Protein AF-A0A963LUW0-F1 (afdb_monomer_lite)

Radius of gyration: 40.3 Å; chains: 1; bounding box: 79×24×106 Å

Structure (mmCIF, N/CA/C/O backbone):
data_AF-A0A963LUW0-F1
#
_entry.id   AF-A0A963LUW0-F1
#
loop_
_atom_site.group_PDB
_atom_site.id
_atom_site.type_symbol
_atom_site.label_atom_id
_atom_site.label_alt_id
_atom_site.label_comp_id
_atom_site.label_asym_id
_atom_site.label_entity_id
_atom_site.label_seq_id
_atom_site.pdbx_PDB_ins_code
_atom_site.Cartn_x
_atom_site.Cartn_y
_atom_site.Cartn_z
_atom_site.occupancy
_atom_site.B_iso_or_equiv
_atom_site.auth_seq_id
_atom_site.auth_comp_id
_atom_site.auth_asym_id
_atom_site.auth_atom_id
_atom_site.pdbx_PDB_model_num
ATOM 1 N N . LYS A 1 1 ? 42.220 19.053 -43.971 1.00 53.62 1 LYS A N 1
ATOM 2 C CA . LYS A 1 1 ? 40.909 18.989 -43.269 1.00 53.62 1 LYS A CA 1
ATOM 3 C C . LYS A 1 1 ? 40.295 17.593 -43.455 1.00 53.62 1 LYS A C 1
ATOM 5 O O . LYS A 1 1 ? 39.536 17.406 -44.391 1.00 53.62 1 LYS A O 1
ATOM 10 N N . ASN A 1 2 ? 40.642 16.618 -42.604 1.00 55.47 2 ASN A N 1
ATOM 11 C CA . ASN A 1 2 ? 40.095 15.243 -42.652 1.00 55.47 2 ASN A CA 1
ATOM 12 C C . ASN A 1 2 ? 39.384 14.820 -41.347 1.00 55.47 2 ASN A C 1
ATOM 14 O O . ASN A 1 2 ? 38.895 13.706 -41.246 1.00 55.47 2 ASN A O 1
ATOM 18 N N . LEU A 1 3 ? 39.254 15.731 -40.376 1.00 56.53 3 LEU A N 1
ATOM 19 C CA . LEU A 1 3 ? 38.729 15.457 -39.027 1.00 56.53 3 LEU A CA 1
ATOM 20 C C . LEU A 1 3 ? 37.208 15.197 -38.967 1.00 56.53 3 LEU A C 1
ATOM 22 O O . LEU A 1 3 ? 36.694 14.814 -37.919 1.00 56.53 3 LEU A O 1
ATOM 26 N N . LEU A 1 4 ? 36.496 15.408 -40.079 1.00 61.59 4 LEU A N 1
ATOM 27 C CA . LEU A 1 4 ? 35.036 15.278 -40.191 1.00 61.59 4 LEU A CA 1
ATOM 28 C C . LEU A 1 4 ? 34.595 14.169 -41.166 1.00 61.59 4 LEU A C 1
ATOM 30 O O . LEU A 1 4 ? 33.399 13.999 -41.381 1.00 61.59 4 LEU A O 1
ATOM 34 N N . ARG A 1 5 ? 35.528 13.429 -41.783 1.00 60.84 5 ARG A N 1
ATOM 35 C CA . ARG A 1 5 ? 35.185 12.307 -42.674 1.00 60.84 5 ARG A CA 1
ATOM 36 C C . ARG A 1 5 ? 35.024 11.017 -41.865 1.00 60.84 5 ARG A C 1
ATOM 38 O O . ARG A 1 5 ? 35.787 10.772 -40.934 1.00 60.84 5 ARG A O 1
ATOM 45 N N . ILE A 1 6 ? 34.001 10.237 -42.218 1.00 58.59 6 ILE A N 1
ATOM 46 C CA . ILE A 1 6 ? 33.611 8.992 -41.531 1.00 58.59 6 ILE A CA 1
ATOM 47 C C . ILE A 1 6 ? 34.633 7.874 -41.779 1.00 58.59 6 ILE A C 1
ATOM 49 O O . ILE A 1 6 ? 34.888 7.089 -40.868 1.00 58.59 6 ILE A O 1
ATOM 53 N N . ASP A 1 7 ? 35.246 7.856 -42.964 1.00 60.41 7 ASP A N 1
ATOM 54 C CA . ASP A 1 7 ? 36.337 6.951 -43.318 1.00 60.41 7 ASP A CA 1
ATOM 55 C C . ASP A 1 7 ? 37.387 7.705 -44.145 1.00 60.41 7 ASP A C 1
ATOM 57 O O . ASP A 1 7 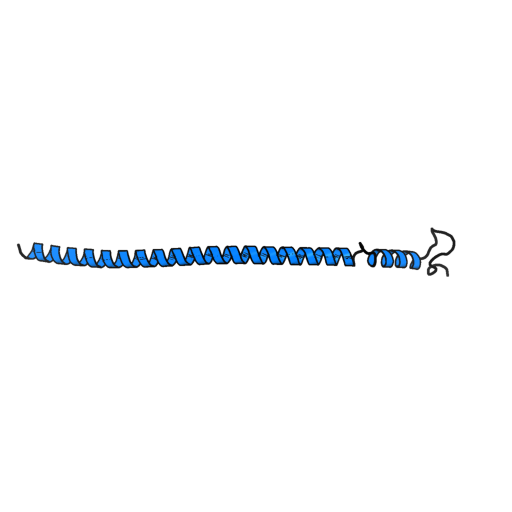? 37.055 8.353 -45.144 1.00 60.41 7 ASP A O 1
ATOM 61 N N . ASN A 1 8 ? 38.642 7.695 -43.694 1.00 64.44 8 ASN A N 1
ATOM 62 C CA . ASN A 1 8 ? 39.766 8.290 -44.418 1.00 64.44 8 ASN A CA 1
ATOM 63 C C . ASN A 1 8 ? 40.879 7.280 -44.741 1.00 64.44 8 ASN A C 1
ATOM 65 O O . ASN A 1 8 ? 41.993 7.701 -45.059 1.00 64.44 8 ASN A O 1
ATOM 69 N N . GLY A 1 9 ? 40.594 5.974 -44.659 1.00 61.25 9 GLY A N 1
ATOM 70 C CA . GLY A 1 9 ? 41.543 4.911 -45.007 1.00 61.25 9 GLY A CA 1
ATOM 71 C C . GLY A 1 9 ? 42.613 4.625 -43.945 1.00 61.25 9 GLY A C 1
ATOM 72 O O . GLY A 1 9 ? 43.498 3.809 -44.182 1.00 61.25 9 GLY A O 1
ATOM 73 N N . ASN A 1 10 ? 42.546 5.260 -42.769 1.00 58.84 10 ASN A N 1
ATOM 74 C CA . ASN A 1 10 ? 43.378 4.931 -41.611 1.00 58.84 10 ASN A CA 1
ATOM 75 C C . ASN A 1 10 ? 42.525 4.995 -40.331 1.00 58.84 10 ASN A C 1
ATOM 77 O O . ASN A 1 10 ? 42.035 6.054 -39.936 1.00 58.84 10 ASN A O 1
ATOM 81 N N . ALA A 1 11 ? 42.365 3.842 -39.672 1.00 59.44 11 ALA A N 1
ATOM 82 C CA . ALA A 1 11 ? 41.481 3.659 -38.519 1.00 59.44 11 ALA A CA 1
ATOM 83 C C . ALA A 1 11 ? 41.816 4.572 -37.323 1.00 59.44 11 ALA A C 1
ATOM 85 O O . ALA A 1 11 ? 40.922 4.917 -36.550 1.00 59.44 11 ALA A O 1
ATOM 86 N N . LEU A 1 12 ? 43.076 5.006 -37.191 1.00 56.41 12 LEU A N 1
ATOM 87 C CA . LEU A 1 12 ? 43.532 5.927 -36.141 1.00 56.41 12 LEU A CA 1
ATOM 88 C C . LEU A 1 12 ? 43.228 7.400 -36.466 1.00 56.41 12 LEU A C 1
ATOM 90 O O . LEU A 1 12 ? 43.207 8.232 -35.562 1.00 56.41 12 LEU A O 1
ATOM 94 N N . THR A 1 13 ? 42.976 7.729 -37.738 1.00 57.84 13 THR A N 1
ATOM 95 C CA . THR A 1 13 ? 42.643 9.087 -38.208 1.00 57.84 13 THR A CA 1
ATOM 96 C C . THR A 1 13 ? 41.171 9.272 -38.581 1.00 57.84 13 THR A C 1
ATOM 98 O O . THR A 1 13 ? 40.784 10.385 -38.950 1.00 57.84 13 THR A O 1
ATOM 101 N N . ASN A 1 14 ? 40.346 8.225 -38.445 1.00 61.38 14 ASN A N 1
ATOM 102 C CA . ASN A 1 14 ? 38.894 8.332 -38.567 1.00 61.38 14 ASN A CA 1
ATOM 103 C C . ASN A 1 14 ? 38.382 9.380 -37.569 1.00 61.38 14 ASN A C 1
ATOM 105 O O . ASN A 1 14 ? 38.562 9.268 -36.354 1.00 61.38 14 ASN A O 1
ATOM 109 N N . GLY A 1 15 ? 37.810 10.455 -38.113 1.00 66.00 15 GLY A N 1
ATOM 110 C CA . GLY A 1 15 ? 37.585 11.703 -37.393 1.00 66.00 15 GLY A CA 1
ATOM 111 C C . GLY A 1 15 ? 36.538 11.619 -36.279 1.00 66.00 15 GLY A C 1
ATOM 112 O O . GLY A 1 15 ? 35.829 10.624 -36.117 1.00 66.00 15 GLY A O 1
ATOM 113 N N . VAL A 1 16 ? 36.376 12.724 -35.542 1.00 73.38 16 VAL A N 1
ATOM 114 C CA . VAL A 1 16 ? 35.357 12.902 -34.483 1.00 73.38 16 VAL A CA 1
ATOM 115 C C . VAL A 1 16 ? 33.951 12.531 -34.981 1.00 73.38 16 VAL A C 1
ATOM 117 O O . VAL A 1 16 ? 33.151 11.986 -34.225 1.00 73.38 16 VAL A O 1
ATOM 120 N N . ALA A 1 17 ? 33.678 12.729 -36.275 1.00 72.44 17 ALA A N 1
ATOM 121 C CA . ALA A 1 17 ? 32.432 12.329 -36.928 1.00 72.44 17 ALA A CA 1
ATOM 122 C C . ALA A 1 17 ? 32.154 10.810 -36.873 1.00 72.44 17 ALA A C 1
ATOM 124 O O . ALA A 1 17 ? 31.011 10.406 -36.669 1.00 72.44 17 ALA A O 1
ATOM 125 N N . SER A 1 18 ? 33.179 9.960 -37.001 1.00 76.06 18 SER A N 1
ATOM 126 C CA . SER A 1 18 ? 33.031 8.499 -36.915 1.00 76.06 18 SER A CA 1
ATOM 127 C C . SER A 1 18 ? 32.717 8.054 -35.480 1.00 76.06 18 SER A C 1
ATOM 129 O O . SER A 1 18 ? 31.798 7.268 -35.251 1.00 76.06 18 SER A O 1
ATOM 131 N N . LYS A 1 19 ? 33.385 8.662 -34.487 1.00 78.19 19 LYS A N 1
ATOM 132 C CA . LYS A 1 19 ? 33.090 8.453 -33.056 1.00 78.19 19 LYS A CA 1
ATOM 133 C C . LYS A 1 19 ? 31.672 8.908 -32.689 1.00 78.19 19 LYS A C 1
ATOM 135 O O . LYS A 1 19 ? 30.967 8.188 -31.989 1.00 78.19 19 LYS A O 1
ATOM 140 N N . PHE A 1 20 ? 31.234 10.060 -33.199 1.00 79.62 20 PHE A N 1
ATOM 141 C CA . PHE A 1 20 ? 29.870 10.558 -33.004 1.00 79.62 20 PHE A CA 1
ATOM 142 C C . PHE A 1 20 ? 28.824 9.639 -33.653 1.00 79.62 20 PHE A C 1
ATOM 144 O O . PHE A 1 20 ? 27.805 9.338 -33.038 1.00 79.62 20 PHE A O 1
ATOM 151 N N . SER A 1 21 ? 29.096 9.125 -34.858 1.00 81.25 21 SER A N 1
ATOM 152 C CA . SER A 1 21 ? 28.221 8.150 -35.520 1.00 81.25 21 SER A CA 1
ATOM 153 C C . SER A 1 21 ? 28.116 6.841 -34.731 1.00 81.25 21 SER A C 1
ATOM 155 O O . SER A 1 21 ? 27.012 6.337 -34.540 1.00 81.25 21 SER A O 1
ATOM 157 N N . ALA A 1 22 ? 29.233 6.310 -34.223 1.00 83.88 22 ALA A N 1
ATOM 158 C CA . ALA A 1 22 ? 29.234 5.110 -33.385 1.00 83.88 22 ALA A CA 1
ATOM 159 C C . ALA A 1 22 ? 28.453 5.318 -32.076 1.00 83.88 22 ALA A C 1
ATOM 161 O O . ALA A 1 22 ? 27.671 4.454 -31.686 1.00 83.88 22 ALA A O 1
ATOM 162 N N . PHE A 1 23 ? 28.599 6.485 -31.441 1.00 83.38 23 PHE A N 1
ATOM 163 C CA . PHE A 1 23 ? 27.813 6.861 -30.265 1.00 83.38 23 PHE A CA 1
ATOM 164 C C . PHE A 1 23 ? 26.311 6.933 -30.573 1.00 83.38 23 PHE A C 1
ATOM 166 O O . PHE A 1 23 ? 25.518 6.304 -29.878 1.00 83.38 23 PHE A O 1
ATOM 173 N N . ALA A 1 24 ? 25.916 7.632 -31.642 1.00 84.69 24 ALA A N 1
ATOM 174 C CA . ALA A 1 24 ? 24.514 7.736 -32.049 1.00 84.69 24 ALA A CA 1
ATOM 175 C C . ALA A 1 24 ? 23.910 6.364 -32.402 1.00 84.69 24 ALA A C 1
ATOM 177 O O . ALA A 1 24 ? 22.772 6.080 -32.034 1.00 84.69 24 ALA A O 1
ATOM 178 N N . LYS A 1 25 ? 24.686 5.483 -33.050 1.00 85.56 25 LYS A N 1
ATOM 179 C CA . LYS A 1 25 ? 24.282 4.095 -33.327 1.00 85.56 25 LYS A CA 1
ATOM 180 C C . LYS A 1 25 ? 24.117 3.273 -32.050 1.00 85.56 25 LYS A C 1
ATOM 182 O O . LYS A 1 25 ? 23.136 2.555 -31.940 1.00 85.56 25 LYS A O 1
ATOM 187 N N . GLY A 1 26 ? 25.026 3.395 -31.081 1.00 84.38 26 GLY A N 1
ATOM 188 C CA . GLY A 1 26 ? 24.894 2.724 -29.782 1.00 84.38 26 GLY A CA 1
ATOM 189 C C . GLY A 1 26 ? 23.713 3.248 -28.959 1.00 84.38 26 GLY A C 1
ATOM 190 O O . GLY A 1 26 ? 23.062 2.489 -28.248 1.00 84.38 26 GLY A O 1
ATOM 191 N N . LEU A 1 27 ? 23.392 4.536 -29.094 1.00 86.06 27 LEU A N 1
ATOM 192 C CA . LEU A 1 27 ? 22.243 5.160 -28.446 1.00 86.06 27 LEU A CA 1
ATOM 193 C C . LEU A 1 27 ? 20.904 4.669 -29.027 1.00 86.06 27 LEU A C 1
ATOM 195 O O . LEU A 1 27 ? 19.973 4.425 -28.261 1.00 86.06 27 LEU A O 1
ATOM 199 N N . LEU A 1 28 ? 20.828 4.529 -30.357 1.00 84.88 28 LEU A N 1
ATOM 200 C CA . LEU A 1 28 ? 19.634 4.102 -31.100 1.00 84.88 28 LEU A CA 1
ATOM 201 C C . LEU A 1 28 ? 19.530 2.577 -31.274 1.00 84.88 28 LEU A C 1
ATOM 203 O O . LEU A 1 28 ? 18.536 2.084 -31.801 1.00 84.88 28 LEU A O 1
ATOM 207 N N . ALA A 1 29 ? 20.550 1.825 -30.857 1.00 86.88 29 ALA A N 1
ATOM 208 C CA . ALA A 1 29 ? 20.507 0.372 -30.863 1.00 86.88 29 ALA A CA 1
ATOM 209 C C . ALA A 1 29 ? 19.288 -0.131 -30.075 1.00 86.88 29 ALA A C 1
ATOM 211 O O . ALA A 1 29 ? 18.850 0.498 -29.109 1.00 86.88 29 ALA A O 1
ATOM 212 N N . THR A 1 30 ? 18.765 -1.292 -30.462 1.00 77.12 30 THR A N 1
ATOM 213 C CA . THR A 1 30 ? 17.624 -1.941 -29.797 1.00 77.12 30 THR A CA 1
ATOM 214 C C . THR A 1 30 ? 17.861 -2.178 -28.307 1.00 77.12 30 THR A C 1
ATOM 216 O O . THR A 1 30 ? 16.920 -2.097 -27.527 1.00 77.12 30 THR A O 1
ATOM 219 N N . ASP A 1 31 ? 19.118 -2.372 -27.905 1.00 79.56 31 ASP A N 1
ATOM 220 C CA . ASP A 1 31 ? 19.561 -2.499 -26.507 1.00 79.56 31 ASP A CA 1
ATOM 221 C C . ASP A 1 31 ? 20.320 -1.254 -26.010 1.00 79.56 31 ASP A C 1
ATOM 223 O O . ASP A 1 31 ? 21.070 -1.291 -25.035 1.00 79.56 31 ASP A O 1
ATOM 227 N N . GLY A 1 32 ? 20.153 -0.131 -26.709 1.00 84.44 32 GLY A N 1
ATOM 228 C CA . GLY A 1 32 ? 20.791 1.143 -26.408 1.00 84.44 32 GLY A CA 1
ATOM 229 C C . GLY A 1 32 ? 20.221 1.840 -25.169 1.00 84.44 32 GLY A C 1
ATOM 230 O O . GLY A 1 32 ? 19.367 1.332 -24.432 1.00 84.44 32 GLY A O 1
ATOM 231 N N . LEU A 1 33 ? 20.683 3.069 -24.927 1.00 88.25 33 LEU A N 1
ATOM 232 C CA . LEU A 1 33 ? 20.313 3.835 -23.730 1.00 88.25 33 LEU A CA 1
ATOM 233 C C . LEU A 1 33 ? 18.799 4.057 -23.606 1.00 88.25 33 LEU A C 1
ATOM 235 O O . LEU A 1 33 ? 18.265 3.988 -22.504 1.00 88.25 33 LEU A O 1
ATOM 239 N N . PHE A 1 34 ? 18.103 4.337 -24.710 1.00 89.06 34 PHE A N 1
ATOM 240 C CA . PHE A 1 34 ? 16.667 4.617 -24.653 1.00 89.06 34 PHE A CA 1
ATOM 241 C C . PHE A 1 34 ? 15.855 3.372 -24.298 1.00 8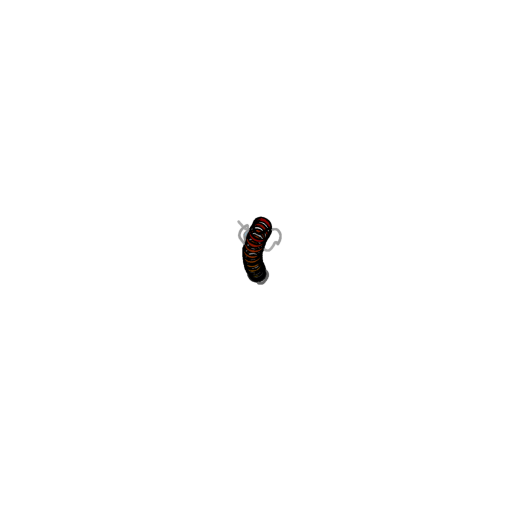9.06 34 PHE A C 1
ATOM 243 O O . PHE A 1 34 ? 15.016 3.445 -23.407 1.00 89.06 34 PHE A O 1
ATOM 250 N N . SER A 1 35 ? 16.169 2.226 -24.905 1.00 89.94 35 SER A N 1
ATOM 251 C CA . SER A 1 35 ? 15.534 0.941 -24.589 1.00 89.94 35 SER A CA 1
ATOM 252 C C . SER A 1 35 ? 15.777 0.522 -23.135 1.00 89.94 35 SER A C 1
ATOM 254 O O . SER A 1 35 ? 14.846 0.184 -22.404 1.00 89.94 35 SER A O 1
ATOM 256 N N . SER A 1 36 ? 17.018 0.644 -22.652 1.00 91.44 36 SER A N 1
ATOM 257 C CA . SER A 1 36 ? 17.335 0.340 -21.249 1.00 91.44 36 SER A CA 1
ATOM 258 C C . SER A 1 36 ? 16.636 1.282 -20.260 1.00 91.44 36 SER A C 1
ATOM 260 O O . SER A 1 36 ? 16.173 0.829 -19.207 1.00 91.44 36 SER A O 1
ATOM 262 N N . LYS A 1 37 ? 16.511 2.578 -20.584 1.00 93.19 37 LYS A N 1
ATOM 263 C CA . LYS A 1 37 ? 15.740 3.531 -19.772 1.00 93.19 37 LYS A CA 1
ATOM 264 C C . LYS A 1 37 ? 14.248 3.226 -19.787 1.00 93.19 37 LYS A C 1
ATOM 266 O O . LYS A 1 37 ? 13.654 3.249 -18.713 1.00 93.19 37 LYS A O 1
ATOM 271 N N . ASP A 1 38 ? 13.673 2.902 -20.940 1.00 94.31 38 ASP A N 1
ATOM 272 C CA . ASP A 1 38 ? 12.265 2.513 -21.060 1.00 94.31 38 ASP A CA 1
ATOM 273 C C . ASP A 1 38 ? 11.966 1.264 -20.219 1.00 94.31 38 ASP A C 1
ATOM 275 O O . ASP A 1 38 ? 11.108 1.285 -19.337 1.00 94.31 38 ASP A O 1
ATOM 279 N N . ALA A 1 39 ? 12.789 0.220 -20.354 1.00 94.69 39 ALA A N 1
ATOM 280 C CA . ALA A 1 39 ? 12.672 -0.989 -19.546 1.00 94.69 39 ALA A CA 1
ATOM 281 C C . ALA A 1 39 ? 12.851 -0.714 -18.041 1.00 94.69 39 ALA A C 1
ATOM 283 O O . ALA A 1 39 ? 12.234 -1.370 -17.201 1.00 94.69 39 ALA A O 1
ATOM 284 N N . SER A 1 40 ? 13.714 0.230 -17.658 1.00 96.25 40 SER A N 1
ATOM 285 C CA . SER A 1 40 ? 13.879 0.636 -16.255 1.00 96.25 40 SER A CA 1
ATOM 286 C C . SER A 1 40 ? 12.652 1.387 -15.728 1.00 96.25 40 SER A C 1
ATOM 288 O O . SER A 1 40 ? 12.190 1.118 -14.615 1.00 96.25 40 SER A O 1
ATOM 290 N N . LEU A 1 41 ? 12.087 2.290 -16.534 1.00 97.81 41 LEU A N 1
ATOM 291 C CA . LEU A 1 41 ? 10.885 3.041 -16.189 1.00 97.81 41 LEU A CA 1
ATOM 292 C C . LEU A 1 41 ? 9.677 2.111 -16.066 1.00 97.81 41 LEU A C 1
ATOM 294 O O . LEU A 1 41 ? 8.974 2.179 -15.062 1.00 97.81 41 LEU A O 1
ATOM 298 N N . LYS A 1 42 ? 9.501 1.176 -17.006 1.00 97.56 42 LYS A N 1
ATOM 299 C CA . LYS A 1 42 ? 8.451 0.153 -16.950 1.00 97.56 42 LYS A CA 1
ATOM 300 C C . LYS A 1 42 ? 8.544 -0.693 -15.681 1.00 97.56 42 LYS A C 1
ATOM 302 O O . LYS A 1 42 ? 7.563 -0.806 -14.956 1.00 97.56 42 LYS A O 1
ATOM 307 N N . ARG A 1 43 ? 9.738 -1.191 -15.335 1.00 98.25 43 ARG A N 1
ATOM 308 C CA . ARG A 1 43 ? 9.942 -1.917 -14.067 1.00 98.25 43 ARG A CA 1
ATOM 309 C C . ARG A 1 43 ? 9.653 -1.048 -12.844 1.00 98.25 43 ARG A C 1
ATOM 311 O O . ARG A 1 43 ? 9.213 -1.555 -11.820 1.00 98.25 43 ARG A O 1
ATOM 318 N N . SER A 1 44 ? 9.955 0.247 -12.912 1.00 98.12 44 SER A N 1
ATOM 319 C CA . SER A 1 44 ? 9.663 1.180 -11.818 1.00 98.12 44 SER A CA 1
ATOM 320 C C . SER A 1 44 ? 8.161 1.417 -11.668 1.00 98.12 44 SER A C 1
ATOM 322 O O . SER A 1 44 ? 7.680 1.479 -10.542 1.00 98.12 44 SER A O 1
ATOM 324 N N . LEU A 1 45 ? 7.427 1.480 -12.781 1.00 98.38 45 LEU A N 1
ATOM 325 C CA . LEU A 1 45 ? 5.969 1.565 -12.799 1.00 98.38 45 LEU A CA 1
ATOM 326 C C . LEU A 1 45 ? 5.325 0.293 -12.230 1.00 98.38 45 LEU A C 1
ATOM 328 O O . LEU A 1 45 ? 4.455 0.395 -11.373 1.00 98.38 45 LEU A O 1
ATOM 332 N N . GLU A 1 46 ? 5.790 -0.887 -12.648 1.00 98.44 46 GLU A N 1
ATOM 333 C CA . GLU A 1 46 ? 5.322 -2.184 -12.135 1.00 98.44 46 GLU A CA 1
ATOM 334 C C . GLU A 1 46 ? 5.539 -2.294 -10.619 1.00 98.44 46 GLU A C 1
ATOM 336 O O . GLU A 1 46 ? 4.591 -2.543 -9.880 1.00 98.44 46 GLU A O 1
ATOM 341 N N . ARG A 1 47 ? 6.753 -1.992 -10.130 1.00 98.50 47 ARG A N 1
ATOM 342 C CA . ARG A 1 47 ? 7.028 -1.970 -8.681 1.00 98.50 47 ARG A CA 1
ATOM 343 C C . ARG A 1 47 ? 6.139 -0.980 -7.936 1.00 98.50 47 ARG A C 1
ATOM 345 O O . ARG A 1 47 ? 5.672 -1.284 -6.847 1.00 98.50 47 ARG A O 1
ATOM 352 N N . ASN A 1 48 ? 5.903 0.198 -8.509 1.00 98.38 48 ASN A N 1
ATOM 353 C CA . ASN A 1 48 ? 5.042 1.188 -7.878 1.00 98.38 48 ASN A CA 1
ATOM 354 C C . ASN A 1 48 ? 3.591 0.697 -7.779 1.00 98.38 48 ASN A C 1
ATOM 356 O O . ASN A 1 48 ? 2.970 0.887 -6.739 1.00 98.38 48 ASN A O 1
ATOM 360 N N . ALA A 1 49 ? 3.070 0.036 -8.816 1.00 98.44 49 ALA A N 1
ATOM 361 C CA . ALA A 1 49 ? 1.742 -0.571 -8.783 1.00 98.44 49 ALA A CA 1
ATOM 362 C C . ALA A 1 49 ? 1.644 -1.675 -7.713 1.00 98.44 49 ALA A C 1
ATOM 364 O O . ALA A 1 49 ? 0.684 -1.700 -6.941 1.00 98.44 49 ALA A O 1
ATOM 365 N N . ASP A 1 50 ? 2.665 -2.529 -7.605 1.00 98.56 50 ASP A N 1
ATOM 366 C CA . ASP A 1 50 ? 2.735 -3.570 -6.573 1.00 98.56 50 ASP A CA 1
ATOM 367 C C . ASP A 1 50 ? 2.786 -2.973 -5.157 1.00 98.56 50 ASP A C 1
ATOM 369 O O . ASP A 1 50 ? 2.091 -3.439 -4.248 1.00 98.56 50 ASP A O 1
ATOM 373 N N . ASP A 1 51 ? 3.581 -1.921 -4.955 1.00 98.50 51 ASP A N 1
ATOM 374 C CA . ASP A 1 51 ? 3.684 -1.221 -3.672 1.00 98.50 51 ASP A CA 1
ATOM 375 C C . ASP A 1 51 ? 2.361 -0.541 -3.294 1.00 98.50 51 ASP A C 1
ATOM 377 O O . ASP A 1 51 ? 1.939 -0.610 -2.135 1.00 98.50 51 ASP A O 1
ATOM 381 N N . GLN A 1 52 ? 1.665 0.061 -4.266 1.00 98.44 52 GLN A N 1
ATOM 382 C CA . GLN A 1 52 ? 0.326 0.621 -4.066 1.00 98.44 52 GLN A CA 1
ATOM 383 C C . GLN A 1 52 ? -0.678 -0.462 -3.650 1.00 98.44 52 GLN A C 1
ATOM 385 O O . GLN A 1 52 ? -1.429 -0.259 -2.694 1.00 98.44 52 GLN A O 1
ATOM 390 N N . ALA A 1 53 ? -0.664 -1.631 -4.298 1.00 98.50 53 ALA A N 1
ATOM 391 C CA . ALA A 1 53 ? -1.532 -2.751 -3.932 1.00 98.50 53 ALA A CA 1
ATOM 392 C C . ALA A 1 53 ? -1.256 -3.236 -2.497 1.00 98.50 53 ALA A C 1
ATOM 394 O O . ALA A 1 53 ? -2.174 -3.345 -1.681 1.00 98.50 53 ALA A O 1
ATOM 395 N N . ARG A 1 54 ? 0.021 -3.425 -2.138 1.00 98.50 54 ARG A N 1
ATOM 396 C CA . ARG A 1 54 ? 0.426 -3.818 -0.775 1.00 98.50 54 ARG A CA 1
ATOM 397 C C . ARG A 1 54 ? 0.009 -2.794 0.276 1.00 98.50 54 ARG A C 1
ATOM 399 O O . ARG A 1 54 ? -0.364 -3.177 1.391 1.00 98.50 54 ARG A O 1
ATOM 406 N N . LEU A 1 55 ? 0.102 -1.504 -0.047 1.00 98.56 55 LEU A N 1
ATOM 407 C CA . LEU A 1 55 ? -0.328 -0.431 0.841 1.00 98.56 55 LEU A CA 1
ATOM 408 C C . LEU A 1 55 ? -1.843 -0.469 1.045 1.00 98.56 55 LEU A C 1
ATOM 410 O O . LEU A 1 55 ? -2.279 -0.451 2.194 1.00 98.56 55 LEU A O 1
ATOM 414 N N . ASN A 1 56 ? -2.621 -0.587 -0.031 1.00 98.31 56 ASN A N 1
ATOM 415 C CA . ASN A 1 56 ? -4.079 -0.690 0.038 1.00 98.31 56 ASN A CA 1
ATOM 416 C C . ASN A 1 56 ? -4.514 -1.878 0.909 1.00 98.31 56 ASN A C 1
ATOM 418 O O . ASN A 1 56 ? -5.322 -1.710 1.823 1.00 98.31 56 ASN A O 1
ATOM 422 N N . ASP A 1 57 ? -3.890 -3.045 0.731 1.00 98.56 57 ASP A N 1
ATOM 423 C CA . ASP A 1 57 ? -4.146 -4.221 1.568 1.00 98.56 57 ASP A CA 1
ATOM 424 C C . ASP A 1 57 ? -3.813 -3.971 3.046 1.00 98.56 57 ASP A C 1
ATOM 426 O O . ASP A 1 57 ? -4.518 -4.423 3.954 1.00 98.56 57 ASP A O 1
ATOM 430 N N . LYS A 1 58 ? -2.710 -3.264 3.320 1.00 98.38 58 LYS A N 1
ATOM 431 C CA . LYS A 1 58 ? -2.318 -2.904 4.687 1.00 98.38 58 LYS A CA 1
ATOM 432 C C . LYS A 1 58 ? -3.325 -1.941 5.309 1.00 98.38 58 LYS A C 1
ATOM 434 O O . LYS A 1 58 ? -3.697 -2.152 6.462 1.00 98.38 58 LYS A O 1
ATOM 439 N N . VAL A 1 59 ? -3.763 -0.927 4.565 1.00 98.56 59 VAL A N 1
ATOM 440 C CA . VAL A 1 59 ? -4.773 0.044 5.005 1.00 98.56 59 VAL A CA 1
ATOM 441 C C . VAL A 1 59 ? -6.081 -0.675 5.329 1.00 98.56 59 VAL A C 1
ATOM 443 O O . VAL A 1 59 ? -6.568 -0.531 6.447 1.00 98.56 59 VAL A O 1
ATOM 446 N N . ALA A 1 60 ? -6.567 -1.547 4.443 1.00 98.56 60 ALA A N 1
ATOM 447 C CA . ALA A 1 60 ? -7.793 -2.316 4.666 1.00 98.56 60 ALA A CA 1
ATOM 448 C C . ALA A 1 60 ? -7.724 -3.182 5.938 1.00 98.56 60 ALA A C 1
ATOM 450 O O . ALA A 1 60 ? -8.668 -3.229 6.730 1.00 98.56 60 ALA A O 1
ATOM 451 N N . ARG A 1 61 ? -6.583 -3.842 6.194 1.00 98.44 61 ARG A N 1
ATOM 452 C CA . ARG A 1 61 ? -6.384 -4.615 7.435 1.00 98.44 61 ARG A CA 1
ATOM 453 C C . ARG A 1 61 ? -6.384 -3.733 8.680 1.00 98.44 61 ARG A C 1
ATOM 455 O O . ARG A 1 61 ? -6.955 -4.128 9.696 1.00 98.44 61 ARG A O 1
ATOM 462 N N . VAL A 1 62 ? -5.724 -2.577 8.619 1.00 98.56 62 VAL A N 1
ATOM 463 C CA . VAL A 1 62 ? -5.666 -1.630 9.740 1.00 98.56 62 VAL A CA 1
ATOM 464 C C . VAL A 1 62 ? -7.052 -1.073 10.037 1.00 98.56 62 VAL A C 1
ATOM 466 O O . VAL A 1 62 ? -7.461 -1.093 11.194 1.00 98.56 62 VAL A O 1
ATOM 469 N N . GLU A 1 63 ? -7.798 -0.662 9.015 1.00 98.25 63 GLU A N 1
ATOM 470 C CA . GLU A 1 63 ? -9.172 -0.178 9.154 1.00 98.25 63 GLU A CA 1
ATOM 471 C C . GLU A 1 63 ? -10.075 -1.249 9.779 1.00 98.25 63 GLU A C 1
ATOM 473 O O . GLU A 1 63 ? -10.737 -1.002 10.787 1.00 98.25 63 GLU A O 1
ATOM 478 N N . ALA A 1 64 ? -10.019 -2.484 9.275 1.00 98.44 64 ALA A N 1
ATOM 479 C CA . ALA A 1 64 ? -10.790 -3.592 9.831 1.00 98.44 64 ALA A CA 1
ATOM 480 C C . ALA A 1 64 ? -10.407 -3.918 11.287 1.00 98.44 64 ALA A C 1
ATOM 482 O O . ALA A 1 64 ? -11.261 -4.312 12.085 1.00 98.44 64 ALA A O 1
ATOM 483 N N . ALA A 1 65 ? -9.130 -3.797 11.657 1.00 98.31 65 ALA A N 1
ATOM 484 C CA . ALA A 1 65 ? -8.684 -3.984 13.036 1.00 98.31 65 ALA A CA 1
ATOM 485 C C . ALA A 1 65 ? -9.157 -2.840 13.943 1.00 98.31 65 ALA A C 1
ATOM 487 O O . ALA A 1 65 ? -9.576 -3.088 15.074 1.00 98.31 65 ALA A O 1
ATOM 488 N N . LEU A 1 66 ? -9.110 -1.605 13.447 1.00 98.44 66 LEU A N 1
ATOM 489 C CA . LEU A 1 66 ? -9.525 -0.417 14.177 1.00 98.44 66 LEU A CA 1
ATOM 490 C C . LEU A 1 66 ? -11.038 -0.426 14.428 1.00 98.44 66 LEU A C 1
ATOM 492 O O . LEU A 1 66 ? -11.454 -0.271 15.574 1.00 98.44 66 LEU A O 1
ATOM 496 N N . ASN A 1 67 ? -11.841 -0.738 13.408 1.00 98.31 67 ASN A N 1
ATOM 497 C CA . ASN A 1 67 ? -13.291 -0.892 13.535 1.00 98.31 67 ASN A CA 1
ATOM 498 C C . ASN A 1 67 ? -13.653 -1.956 14.579 1.00 98.31 67 ASN A C 1
ATOM 500 O O . ASN A 1 67 ? -14.444 -1.688 15.478 1.00 98.31 67 ASN A O 1
ATOM 504 N N . ARG A 1 68 ? -13.003 -3.131 14.545 1.00 98.31 68 ARG A N 1
ATOM 505 C CA . ARG A 1 68 ? -13.214 -4.172 15.569 1.00 98.31 68 ARG A CA 1
ATOM 506 C C . ARG A 1 68 ? -12.881 -3.691 16.980 1.00 98.31 68 ARG A C 1
ATOM 508 O O . ARG A 1 68 ? -13.621 -3.996 17.909 1.00 98.31 68 ARG A O 1
ATOM 515 N N . ARG A 1 69 ? -11.773 -2.962 17.153 1.00 97.56 69 ARG A N 1
ATOM 516 C CA . ARG A 1 69 ? -11.369 -2.419 18.461 1.00 97.56 69 ARG A CA 1
ATOM 517 C C . ARG A 1 69 ? -12.380 -1.406 18.980 1.00 97.56 69 ARG A C 1
ATOM 519 O O . ARG A 1 69 ? -12.722 -1.473 20.154 1.00 97.56 69 ARG A O 1
ATOM 526 N N . TYR A 1 70 ? -12.877 -0.519 18.121 1.00 98.00 70 TYR A N 1
ATOM 527 C CA . TYR A 1 70 ? -13.900 0.449 18.509 1.00 98.00 70 TYR A CA 1
ATOM 528 C C . TYR A 1 70 ? -15.226 -0.220 18.864 1.00 98.00 70 TYR A C 1
ATOM 530 O O . TYR A 1 70 ? -15.792 0.106 19.901 1.00 98.00 70 TYR A O 1
ATOM 538 N N . SER A 1 71 ? -15.682 -1.207 18.088 1.00 97.12 71 SER A N 1
ATOM 539 C CA . SER A 1 71 ? -16.885 -1.971 18.440 1.00 97.12 71 SER A CA 1
ATOM 540 C C . SER A 1 71 ? -16.725 -2.729 19.761 1.00 97.12 71 SER A C 1
ATOM 542 O O . SER A 1 71 ? -17.643 -2.754 20.573 1.00 97.12 71 SER A O 1
ATOM 544 N N . ALA A 1 72 ? -15.556 -3.324 20.015 1.00 97.25 72 ALA A N 1
ATOM 545 C CA . ALA A 1 72 ? -15.286 -3.992 21.287 1.00 97.25 72 ALA A CA 1
A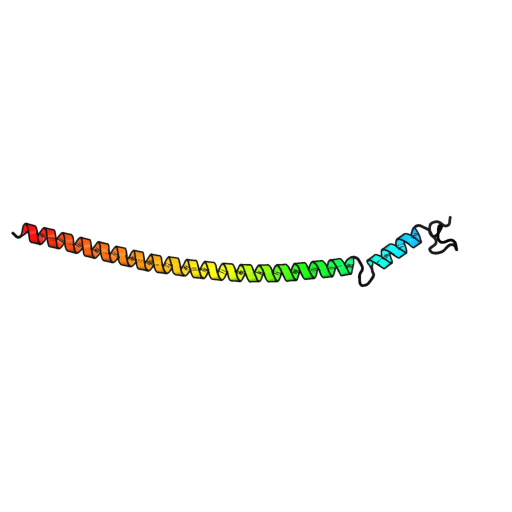TOM 546 C C . ALA A 1 72 ? -15.263 -3.004 22.463 1.00 97.25 72 ALA A C 1
ATOM 548 O O . ALA A 1 72 ? -15.796 -3.311 23.528 1.00 97.25 72 ALA A O 1
ATOM 549 N N . LEU A 1 73 ? -14.673 -1.820 22.268 1.00 97.81 73 LEU A N 1
ATOM 550 C CA . LEU A 1 73 ? -14.662 -0.759 23.271 1.00 97.81 73 LEU A CA 1
ATOM 551 C C . LEU A 1 73 ? -16.082 -0.274 23.589 1.00 97.81 73 LEU A C 1
ATOM 553 O O . LEU A 1 73 ? -16.399 -0.095 24.759 1.00 97.81 73 LEU A O 1
ATOM 557 N N . ASP A 1 74 ? -16.943 -0.116 22.584 1.00 96.69 74 ASP A N 1
ATOM 558 C CA . ASP A 1 74 ? -18.346 0.276 22.772 1.00 96.69 74 ASP A CA 1
ATOM 559 C C . ASP A 1 74 ? -19.123 -0.748 23.616 1.00 96.69 74 ASP A C 1
ATOM 561 O O . ASP A 1 74 ? -19.762 -0.398 24.609 1.00 96.69 74 ASP A O 1
ATOM 565 N N . VAL A 1 75 ? -18.966 -2.039 23.308 1.00 96.94 75 VAL A N 1
ATOM 566 C CA . VAL A 1 75 ? -19.557 -3.123 24.109 1.00 96.94 75 VAL A CA 1
ATOM 567 C C . VAL A 1 75 ? -19.040 -3.094 25.549 1.00 96.94 75 VAL A C 1
ATOM 569 O O . VAL A 1 75 ? -19.821 -3.241 26.490 1.00 96.94 75 VAL A O 1
ATOM 572 N N . GLN A 1 76 ? -17.736 -2.876 25.745 1.00 96.44 76 GLN A N 1
ATOM 573 C CA . GLN A 1 76 ? -17.151 -2.768 27.082 1.00 96.44 76 GLN A CA 1
ATOM 574 C C . GLN A 1 76 ? -17.700 -1.560 27.845 1.00 96.44 76 GLN A C 1
ATOM 576 O O . GLN A 1 76 ? -18.081 -1.705 29.003 1.00 96.44 76 GLN A O 1
ATOM 581 N N . LEU A 1 77 ? -17.797 -0.390 27.211 1.00 97.31 77 LEU A N 1
ATOM 582 C CA . LEU A 1 77 ? -18.361 0.813 27.825 1.00 97.31 77 LEU A CA 1
ATOM 583 C C . LEU A 1 77 ? -19.835 0.618 28.195 1.00 97.31 77 LEU A C 1
ATOM 585 O O . LEU A 1 77 ? -20.240 0.979 29.299 1.00 97.31 77 LEU A O 1
ATOM 589 N N . SER A 1 78 ? -20.622 -0.010 27.321 1.00 96.38 78 SER A N 1
ATOM 590 C CA . SER A 1 78 ? -22.013 -0.371 27.607 1.00 96.38 78 SER A CA 1
ATOM 591 C C . SER A 1 78 ? -22.115 -1.313 28.813 1.00 96.38 78 SER A C 1
ATOM 593 O O . SER A 1 78 ? -22.879 -1.056 29.747 1.00 96.38 78 SER A O 1
ATOM 595 N N . SER A 1 79 ? -21.268 -2.346 28.864 1.00 95.69 79 SER A N 1
ATOM 596 C CA . SER A 1 79 ? -21.199 -3.270 30.000 1.00 95.69 79 SER A CA 1
ATOM 597 C C . SER A 1 79 ? -20.790 -2.574 31.299 1.00 95.69 79 SER A C 1
ATOM 599 O O . SER A 1 79 ? -21.348 -2.885 32.350 1.00 95.69 79 SER A O 1
ATOM 601 N N . LEU A 1 80 ? -19.826 -1.649 31.253 1.00 96.88 80 LEU A N 1
ATOM 602 C CA . LEU A 1 80 ? -19.389 -0.886 32.424 1.00 96.88 80 LEU A CA 1
ATOM 603 C C . LEU A 1 80 ? -20.493 0.050 32.926 1.00 96.88 80 LEU A C 1
ATOM 605 O O . LEU A 1 80 ? -20.703 0.145 34.134 1.00 96.88 80 LEU A O 1
ATOM 609 N N . ASN A 1 81 ? -21.239 0.690 32.023 1.00 95.88 81 ASN A N 1
ATOM 610 C CA . ASN A 1 81 ? -22.386 1.523 32.387 1.00 95.88 81 ASN A CA 1
ATOM 611 C C . ASN A 1 81 ? -23.503 0.699 33.042 1.00 95.88 81 ASN A C 1
ATOM 613 O O . ASN A 1 81 ? -24.025 1.097 34.084 1.00 95.88 81 ASN A O 1
ATOM 617 N N . ALA A 1 82 ? -23.834 -0.468 32.479 1.00 95.62 82 ALA A N 1
ATOM 618 C CA . ALA A 1 82 ? -24.814 -1.381 33.063 1.00 95.62 82 ALA A CA 1
ATOM 619 C C . ALA A 1 82 ? -24.375 -1.877 34.451 1.00 95.62 82 ALA A C 1
ATOM 621 O O . ALA A 1 82 ? -25.174 -1.889 35.389 1.00 95.62 82 ALA A O 1
ATOM 622 N N . LEU A 1 83 ? -23.092 -2.222 34.604 1.00 95.62 83 LEU A N 1
ATOM 623 C CA . LEU A 1 83 ? -22.520 -2.625 35.886 1.00 95.62 83 LEU A CA 1
ATOM 624 C C . LEU A 1 83 ? -22.597 -1.494 36.918 1.00 95.62 83 LEU A C 1
ATOM 626 O O . LEU A 1 83 ? -23.010 -1.733 38.049 1.00 95.62 83 LEU A O 1
ATOM 630 N N . ASN A 1 84 ? -22.247 -0.264 36.535 1.00 95.38 84 ASN A N 1
ATOM 631 C CA . ASN A 1 84 ? -22.325 0.893 37.424 1.00 95.38 84 ASN A CA 1
ATOM 632 C C . ASN A 1 84 ? -23.769 1.159 37.892 1.00 95.38 84 ASN A C 1
ATOM 634 O O . ASN A 1 84 ? -24.007 1.390 39.079 1.00 95.38 84 ASN A O 1
ATOM 638 N N . ALA A 1 85 ? -24.745 1.068 36.981 1.00 95.69 85 ALA A N 1
ATOM 639 C CA . ALA A 1 85 ? -26.161 1.213 37.315 1.00 95.69 85 ALA A CA 1
ATOM 640 C C . ALA A 1 85 ? -26.634 0.122 38.291 1.00 95.69 85 ALA A C 1
ATOM 642 O O . ALA A 1 85 ? -27.269 0.429 39.3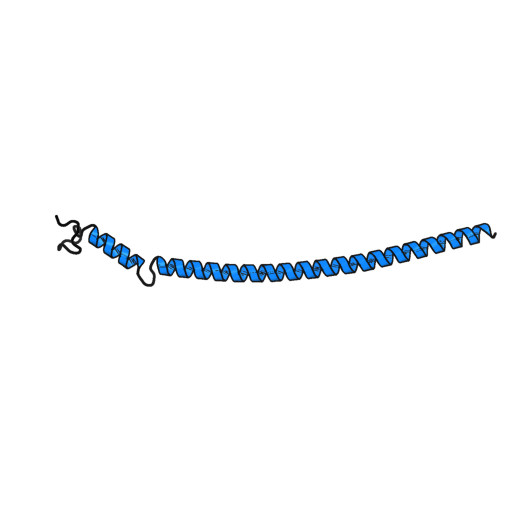02 1.00 95.69 85 ALA A O 1
ATOM 643 N N . TYR A 1 86 ? -26.265 -1.136 38.033 1.00 95.81 86 TYR A N 1
ATOM 644 C CA . TYR A 1 86 ? -26.597 -2.265 38.902 1.00 95.81 86 TYR A CA 1
ATOM 645 C C . TYR A 1 86 ? -25.983 -2.124 40.304 1.00 95.81 86 TYR A C 1
ATOM 647 O O . TYR A 1 86 ? -26.684 -2.261 41.306 1.00 95.81 86 TYR A O 1
ATOM 655 N N . VAL A 1 87 ? -24.690 -1.791 40.393 1.00 95.94 87 VAL A N 1
ATOM 656 C CA . VAL A 1 87 ? -24.001 -1.579 41.679 1.00 95.94 87 VAL A CA 1
ATOM 657 C C . VAL A 1 87 ? -24.641 -0.429 42.455 1.00 95.94 87 VAL A C 1
ATOM 659 O O . VAL A 1 87 ? -24.889 -0.565 43.652 1.00 95.94 87 VAL A O 1
ATOM 662 N N . THR A 1 88 ? -24.973 0.674 41.780 1.00 95.56 88 THR A N 1
ATOM 663 C CA . THR A 1 88 ? -25.663 1.812 42.404 1.00 95.56 88 THR A CA 1
ATOM 664 C C . THR A 1 88 ? -27.002 1.382 43.002 1.00 95.56 88 THR A C 1
ATOM 666 O O . THR A 1 88 ? -27.275 1.670 44.168 1.00 95.56 88 THR A O 1
ATOM 669 N N . GLN A 1 89 ? -27.810 0.627 42.249 1.00 95.06 89 GLN A N 1
ATOM 670 C CA . GLN A 1 89 ? -29.086 0.100 42.737 1.00 95.06 89 GLN A CA 1
ATOM 671 C C . GLN A 1 89 ? -28.895 -0.810 43.959 1.00 95.06 89 GLN A C 1
ATOM 673 O O . GLN A 1 89 ? -29.628 -0.687 44.942 1.00 95.06 89 GLN A O 1
ATOM 678 N N . GLN A 1 90 ? -27.885 -1.683 43.934 1.00 94.62 90 GLN A N 1
ATOM 679 C CA . GLN A 1 90 ? -27.589 -2.586 45.044 1.00 94.62 90 GLN A CA 1
ATOM 680 C C . GLN A 1 90 ? -27.193 -1.829 46.321 1.00 94.62 90 GLN A C 1
ATOM 682 O O . GLN A 1 90 ? -27.628 -2.201 47.412 1.00 94.62 90 GLN A O 1
ATOM 687 N N . VAL A 1 91 ? -26.411 -0.752 46.198 1.00 94.88 91 VAL A N 1
ATOM 688 C CA . VAL A 1 91 ? -26.038 0.110 47.332 1.00 94.88 91 VAL A CA 1
ATOM 689 C C . VAL A 1 91 ? -27.262 0.828 47.898 1.00 94.88 91 VAL A C 1
ATOM 691 O O . VAL A 1 91 ? -27.442 0.859 49.115 1.00 94.88 91 VAL A O 1
ATOM 694 N N . THR A 1 92 ? -28.141 1.360 47.043 1.00 94.81 92 THR A N 1
ATOM 695 C CA . THR A 1 92 ? -29.394 1.987 47.492 1.00 94.81 92 THR A CA 1
ATOM 696 C C . THR A 1 92 ? -30.264 1.003 48.275 1.00 94.81 92 THR A C 1
ATOM 698 O O . THR A 1 92 ? -30.728 1.343 49.364 1.00 94.81 92 THR A O 1
ATOM 701 N N . LEU A 1 93 ? -30.438 -0.224 47.772 1.00 94.31 93 LEU A N 1
ATOM 702 C CA . LEU A 1 93 ? -31.193 -1.278 48.460 1.00 94.31 93 LEU A CA 1
ATOM 703 C C . LEU A 1 93 ? -30.551 -1.665 49.800 1.00 94.31 93 LEU A C 1
ATOM 705 O O . LEU A 1 93 ? -31.251 -1.825 50.801 1.00 94.31 93 LEU A O 1
ATOM 709 N N . TRP A 1 94 ? -29.220 -1.776 49.848 1.00 94.62 94 TRP A N 1
ATOM 710 C CA . TRP A 1 94 ? -28.494 -2.084 51.081 1.00 94.62 94 TRP A CA 1
ATOM 711 C C . TRP A 1 94 ? -28.677 -0.995 52.148 1.00 94.62 94 TRP A C 1
ATOM 713 O O . TRP A 1 94 ? -29.010 -1.316 53.295 1.00 94.62 94 TRP A O 1
ATOM 723 N N . ASN A 1 95 ? -28.566 0.281 51.764 1.00 92.38 95 ASN A N 1
ATOM 724 C CA . ASN A 1 95 ? -28.800 1.422 52.655 1.00 92.38 95 ASN A CA 1
ATOM 725 C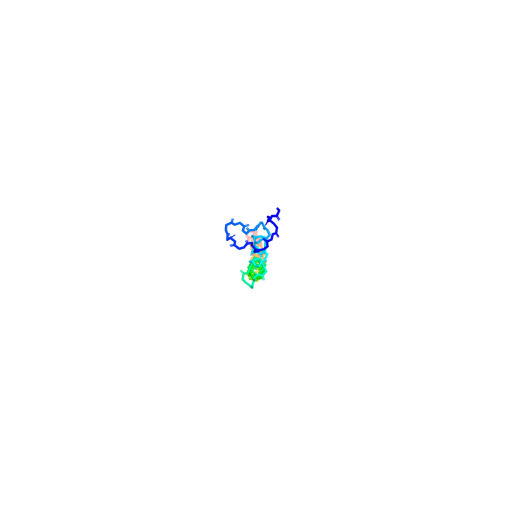 C . ASN A 1 95 ? -30.242 1.444 53.193 1.00 92.38 95 ASN A C 1
ATOM 727 O O . ASN A 1 95 ? -30.451 1.665 54.385 1.00 92.38 95 ASN A O 1
ATOM 731 N N . GLN A 1 96 ? -31.237 1.154 52.347 1.00 89.38 96 GLN A N 1
ATOM 732 C CA . GLN A 1 96 ? -32.642 1.054 52.764 1.00 89.38 96 GLN A CA 1
ATOM 733 C C . GLN A 1 96 ? -32.874 -0.103 53.745 1.00 89.38 96 GLN A C 1
ATOM 735 O O . GLN A 1 96 ? -33.513 0.083 54.778 1.00 89.38 96 GLN A O 1
ATOM 740 N N . SER A 1 97 ? -32.318 -1.286 53.461 1.00 87.94 97 SER A N 1
ATOM 741 C CA . SER A 1 97 ? -32.458 -2.462 54.331 1.00 87.94 97 SER A CA 1
ATOM 742 C C . SER A 1 97 ? -31.816 -2.268 55.709 1.00 87.94 97 SER A C 1
ATOM 744 O O . SER A 1 97 ? -32.340 -2.764 56.705 1.00 87.94 97 SER A O 1
ATOM 746 N N . SER A 1 98 ? -30.712 -1.517 55.772 1.00 83.25 98 SER A N 1
ATOM 747 C CA . SER A 1 98 ? -29.997 -1.220 57.017 1.00 83.25 98 SER A CA 1
ATOM 748 C C . SER A 1 98 ? -30.714 -0.165 57.860 1.00 83.25 98 SER A C 1
ATOM 750 O O . SER A 1 98 ? -30.651 -0.232 59.078 1.00 83.25 98 SER A O 1
ATOM 752 N N . SER A 1 99 ? -31.419 0.782 57.228 1.00 76.00 99 SER A N 1
ATOM 753 C CA . SER A 1 99 ? -32.212 1.810 57.919 1.00 76.00 99 SER A CA 1
ATOM 754 C C . SER A 1 99 ? -33.584 1.319 58.402 1.00 76.00 99 SER A C 1
ATOM 756 O O . SER A 1 99 ? -34.229 2.016 59.180 1.00 76.00 99 SER A O 1
ATOM 758 N N . SER A 1 100 ? -34.065 0.178 57.900 1.00 63.41 100 SER A N 1
ATOM 759 C CA . SER A 1 100 ? -35.367 -0.402 58.261 1.00 63.41 100 SER A CA 1
ATOM 760 C C . SER A 1 100 ? -35.287 -1.422 59.412 1.00 63.41 100 SER A C 1
ATOM 762 O O . SER A 1 100 ? -36.308 -2.031 59.741 1.00 63.41 100 SER A O 1
ATOM 764 N N . LYS A 1 101 ? -34.102 -1.637 59.995 1.00 52.69 101 LYS A N 1
ATOM 765 C CA . LYS A 1 101 ? -33.887 -2.383 61.245 1.00 52.69 101 LYS A CA 1
ATOM 766 C C . LYS A 1 101 ? -33.619 -1.414 62.385 1.00 52.69 101 LYS A C 1
ATOM 768 O O . LYS A 1 101 ? -34.044 -1.748 63.509 1.00 52.69 101 LYS A O 1
#

Foldseek 3Di:
DQQQDLDDPDPVSRHPNVVVVVLVCQCPPCPHPVVVVVVVVVVVVVVVVVVVVVVVVVVVVVVVVVVVVVVVVVVVVVVVVVVVVVVVVVVVVVVVVVVVD

pLDDT: mean 87.22, std 14.19, range [52.69, 98.56]

Secondary structure (DSSP, 8-state):
--TT-S--S-TTT--HHHHHHHHHHHHHSTTSHHHHHHHHHHHHHHHHHHHHHHHHHHHHHHHHHHHHHHHHHHHHHHHHHHHHHHHHHHHHHHHHHHHT-

Sequence (101 aa):
KNLLRIDNGNALTNGVASKFSAFAKGLLATDGLFSSKDASLKRSLERNADDQARLNDKVARVEAALNRRYSALDVQLSSLNALNAYVTQQVTLWNQSSSSK

=== Feature glossary ===
Legend for the data blocks above and below:

— What the protein is —

Sequence gives the chain of amino acids in standard one-letter code (A=alanine, C=cysteine, …, Y=tyrosine), read N→C. It is the only feature that is directly encoded by the gene; all structural features are derived from the folded form of this sequence.

The annotation block draws on four external resources. InterPro: which protein families and domains the sequence belongs to. GO: standardized terms for what the protein does, what process it participates in, and where in the cell it acts. CATH: which structural fold it has in the CATH hierarchy. Organism: the species of origin.

— Where its atoms are —

Atomic coordinates in PDBx/mmCIF format — the same representation the Protein Data Bank distributes. Each line of the _atom_site loop places one backbone atom in Cartesian space (units: ångströms, origin: arbitrary).

Six rendered views show the 3D structure from the faces of a cube — i.e. along ±x, ±y, ±z. Rendering representation is drawn randomly per protein from cartoon (secondary-structure ribbons), sticks (backbone bonds), or molecular surface; coloring is either N→C rainbow (blue at the N-terminus through red at the C-terminus) or one color per chain.

— Local backbone conformation —

DSSP 8-state secondary structure assigns each residue one of H (α-helix), G (3₁₀-helix), I (π-helix), E (extended β-strand), B (isolated β-bridge), T (hydrogen-bonded turn), S (bend), or '-' (coil). The assignment is computed from backbone hydrogen-bond geometry via the Kabsch–Sander algorithm.

P-SEA three-state annotation labels each residue as helix, strand, or coil based purely on the geometry of the Cα trace. It serves as a fallback when the full backbone (and thus DSSP) is unavailable.

φ (phi) and ψ (psi) are the two rotatable backbone dihedrals per residue: φ is the C(i-1)–N–Cα–C torsion, ψ is the N–Cα–C–N(i+1) torsion, both in degrees on (−180°, 180°]. α-helical residues cluster near (−60°, −45°); β-strand residues near (−120°, +130°). A Ramachandran plot is simply a scatter of (φ, ψ) for every residue.

— Global shape and packing —

Radius of gyration (Rg) is the root-mean-square distance of Cα atoms from their centroid — a single number for overall size and compactness. A globular domain of N residues has Rg ≈ 2.2·N^0.38 Å; an extended or disordered chain has a much larger Rg. The Cα contact count is the number of residue pairs whose Cα atoms are within 8 Å and are more than four positions apart in sequence — a standard proxy for tertiary packing density. The bounding box is the smallest axis-aligned box enclosing all Cα atoms.

Accessible surface area quantifies burial. A residue with SASA near zero is packed into the hydrophobic core; one with SASA >100 Å² sits on the surface. Computed here via the Shrake–Rupley numerical algorithm with a 1.4 Å probe.

The contact map is a binary N×N matrix image: pixel (i, j) is dark where Cα_i and Cα_j are within 8 Å and |i−j|>4. Because the |i−j|>4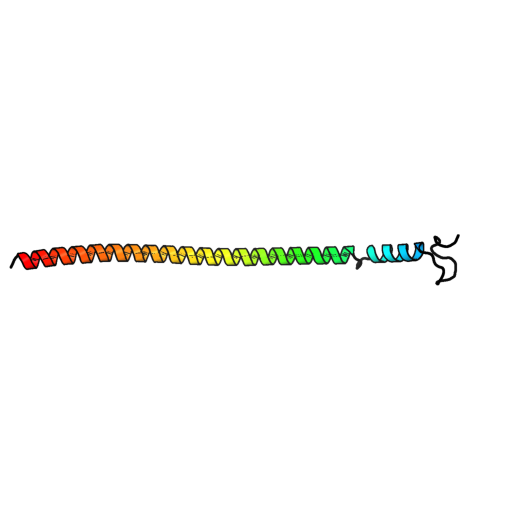 filter removes local helical contacts, off-diagonal stripes parallel to the main diagonal indicate parallel β-sheets; stripes perpendicular to it indicate antiparallel β-sheets. The Ramachandran plot scatters every residue's (φ, ψ) pair against the sterically allowed regions. The PAE heatmap renders the predicted-aligned-error matrix.

— Structural neighborhood —

A 3Di character summarizes, for each residue, the relative orientation of the Cα frame of its nearest spatial neighbor. Because it encodes fold topology rather than chemistry, 3Di alignments detect remote structural similarity that sequence alignment misses.

Structural nearest neighbors (via Foldseek easy-search vs the PDB). Reported per hit: target PDB id, E-value, and alignment TM-score. A TM-score above ~0.5 is the conventional threshold for 'same fold'.

— Confidence and disorder —

For AlphaFold models, the B-factor field carries pLDDT — the model's own estimate of local accuracy on a 0–100 scale. Regions with pLDDT<50 should be treated as essentially unmodeled; they often correspond to intrinsically disordered segments.

B-factor (Debye–Waller factor) reflects atomic displacement in the crystal lattice. It is an experimental observable (units Å²), not a prediction; low values mean the atom is pinned down, high values mean it moves or is heterogeneous across the crystal.

Predicted Aligned Error (PAE) is an AlphaFold confidence matrix: entry (i, j) is the expected error in the position of residue j, in ångströms, when the prediction is superimposed on the true structure at residue i. Low PAE within a block of residues means that block is internally rigid and well-predicted; high PAE between two blocks means their relative placement is uncertain even if each block individually is confident.